Protein AF-G5KDJ2-F1 (afdb_monomer_lite)

Secondary structure (DSSP, 8-state):
-HHHHH-GGGGGSHHHHHHHHHHHHHHHHHHH----TTTHHHHHHHHHHHHHHHHHS---HHHHHHHHHHHHHIIIIIHHHHHHHHHHGGGS-GGGGHHHHHHHHHHHHHHHHHSPS--------HHHHHHHHHHHHHHHHHHHHHHHTT---

InterPro domains:
  IPR004477 ComEC/Rec2-related protein [PF03772] (3-140)

Foldseek 3Di:
DVVCVVPVCLCVDLVSVVVVLLVVLLVVCVVPHPDDPVCVVVLSCLLCVLVVCQSPLFDQPVVVVVVVVVVVCCVPPVVVVVVVCVVCVVPDDCVVCVVVVVVVVVVVVVVVVVRPDTPRPDNDDPVVSVVSSVVSVVVVVVVRVCVVVVVPD

Radius of gyration: 22.08 Å; chains: 1; bounding box: 43×45×65 Å

pLDDT: mean 77.34, std 9.72, range [44.81, 92.31]

Structure (mmCIF, N/CA/C/O backbone):
data_AF-G5KDJ2-F1
#
_entry.id   AF-G5KDJ2-F1
#
loop_
_atom_site.group_PDB
_atom_site.id
_atom_site.type_symbol
_atom_site.label_atom_id
_atom_site.label_alt_id
_atom_site.label_comp_id
_atom_site.label_asym_id
_atom_site.label_entity_id
_atom_site.label_seq_id
_atom_site.pdbx_PDB_ins_code
_atom_site.Cartn_x
_atom_site.Cartn_y
_atom_site.Cartn_z
_atom_site.occupancy
_atom_site.B_iso_or_equiv
_atom_site.auth_seq_id
_atom_site.auth_comp_id
_atom_site.auth_asym_id
_atom_site.auth_atom_id
_atom_site.pdbx_PDB_model_num
ATOM 1 N N . MET A 1 1 ? -5.407 18.978 10.192 1.00 59.25 1 MET A N 1
ATOM 2 C CA . MET A 1 1 ? -6.437 19.498 11.124 1.00 59.25 1 MET A CA 1
ATOM 3 C C . MET A 1 1 ? -6.845 20.930 10.810 1.00 59.25 1 MET A C 1
ATOM 5 O O . MET A 1 1 ? -8.032 21.156 10.654 1.00 59.25 1 MET A O 1
ATOM 9 N N . ILE A 1 2 ? -5.913 21.875 10.636 1.00 62.72 2 ILE A N 1
ATOM 10 C CA . ILE A 1 2 ? -6.242 23.301 10.406 1.00 62.72 2 ILE A CA 1
ATOM 11 C C . ILE A 1 2 ? -7.090 23.519 9.132 1.00 62.72 2 ILE A C 1
ATOM 13 O O . ILE A 1 2 ? -8.059 24.267 9.157 1.00 62.72 2 ILE A O 1
ATOM 17 N N . HIS A 1 3 ? -6.819 22.779 8.050 1.00 62.53 3 HIS A N 1
ATOM 18 C CA . HIS A 1 3 ? -7.573 22.888 6.790 1.00 62.53 3 HIS A CA 1
ATOM 19 C C . HIS A 1 3 ? -9.056 22.463 6.891 1.00 62.53 3 HIS A C 1
ATOM 21 O O . HIS A 1 3 ? -9.890 22.974 6.149 1.00 62.53 3 HIS A O 1
ATOM 27 N N . ALA A 1 4 ? -9.418 21.564 7.821 1.00 59.03 4 ALA A N 1
ATOM 28 C CA . ALA A 1 4 ? -10.818 21.151 8.003 1.00 59.03 4 ALA A CA 1
ATOM 29 C C . ALA A 1 4 ? -11.677 22.233 8.674 1.00 59.03 4 ALA A C 1
ATOM 31 O O . ALA A 1 4 ? -12.874 22.293 8.419 1.00 59.03 4 ALA A O 1
ATOM 32 N N . PHE A 1 5 ? -11.072 23.108 9.483 1.00 62.84 5 PHE A N 1
ATOM 33 C CA . PHE A 1 5 ? -11.774 24.256 10.066 1.00 62.84 5 PHE A CA 1
ATOM 34 C C . PHE A 1 5 ? -12.033 25.368 9.039 1.00 62.84 5 PHE A C 1
ATOM 36 O O . PHE A 1 5 ? -12.947 26.162 9.222 1.00 62.84 5 PHE A O 1
ATOM 43 N N . ILE A 1 6 ? -11.252 25.409 7.952 1.00 70.25 6 ILE A N 1
ATOM 44 C CA . ILE A 1 6 ? -11.340 26.440 6.906 1.00 70.25 6 ILE A CA 1
ATOM 45 C C . ILE A 1 6 ? -12.385 26.060 5.841 1.00 70.25 6 ILE A C 1
ATOM 47 O O . ILE A 1 6 ? -13.077 26.932 5.321 1.00 70.25 6 ILE A O 1
ATOM 51 N N . HIS A 1 7 ? -12.563 24.762 5.560 1.00 67.38 7 HIS A N 1
ATOM 52 C CA . HIS A 1 7 ? -13.619 24.255 4.679 1.00 67.38 7 HIS A CA 1
ATOM 53 C C . HIS A 1 7 ? -14.434 23.135 5.356 1.00 67.38 7 HIS A C 1
ATOM 55 O O . HIS A 1 7 ? -13.957 21.999 5.421 1.00 67.38 7 HIS A O 1
ATOM 61 N N . PRO A 1 8 ? -15.689 23.390 5.786 1.00 60.44 8 PRO A N 1
ATOM 62 C CA . PRO A 1 8 ? -16.497 22.407 6.519 1.00 60.44 8 PRO A CA 1
ATOM 63 C C . PRO A 1 8 ? -16.809 21.148 5.694 1.00 60.44 8 PRO A C 1
ATOM 65 O O . PRO A 1 8 ? -16.894 20.046 6.232 1.00 60.44 8 PRO A O 1
ATOM 68 N N . ASN A 1 9 ? -16.873 21.276 4.366 1.00 66.19 9 ASN A N 1
ATOM 69 C CA . ASN A 1 9 ? -17.125 20.150 3.464 1.00 66.19 9 ASN A CA 1
ATOM 70 C C . ASN A 1 9 ? -15.889 19.268 3.224 1.00 66.19 9 ASN A C 1
ATOM 72 O O . ASN A 1 9 ? -15.990 18.234 2.570 1.00 66.19 9 ASN A O 1
ATOM 76 N N . TYR A 1 10 ? -14.714 19.633 3.745 1.00 61.88 10 TYR A N 1
ATOM 77 C CA . TYR A 1 10 ? -13.492 18.861 3.514 1.00 61.88 10 TYR A CA 1
ATOM 78 C C . TYR A 1 10 ? -13.552 17.474 4.175 1.00 61.88 10 TYR A C 1
ATOM 80 O O . TYR A 1 10 ? -13.031 16.507 3.624 1.00 61.88 10 TYR A O 1
ATOM 88 N N . LEU A 1 11 ? -14.256 17.355 5.307 1.00 62.53 11 LEU A N 1
ATOM 89 C CA . LEU A 1 11 ? -14.562 16.082 5.980 1.00 62.53 11 LEU A CA 1
ATOM 90 C C . LEU A 1 11 ? -15.522 15.189 5.178 1.00 62.53 11 LEU A C 1
ATOM 92 O O . LEU A 1 11 ? -15.520 13.977 5.363 1.00 62.53 11 LEU A O 1
ATOM 96 N N . LEU A 1 12 ? -16.313 15.780 4.279 1.00 66.25 12 LEU A N 1
ATOM 97 C CA . LEU A 1 12 ? -17.213 15.058 3.376 1.00 66.25 12 LEU A CA 1
ATOM 98 C C . LEU A 1 12 ? -16.492 14.574 2.110 1.00 66.25 12 LEU A C 1
ATOM 100 O O . LEU A 1 12 ? -17.027 13.743 1.379 1.00 66.25 12 LEU A O 1
ATOM 104 N N . SER A 1 13 ? -15.277 15.067 1.841 1.00 78.62 13 SER A N 1
ATOM 105 C CA . SER A 1 13 ? -14.444 14.530 0.767 1.00 78.62 13 SER A CA 1
ATOM 106 C C . SER A 1 13 ? -13.854 13.182 1.189 1.00 78.62 13 SER A C 1
ATOM 108 O O . SER A 1 13 ? -13.320 13.044 2.290 1.00 78.62 13 SER A O 1
ATOM 110 N N . ILE A 1 14 ? -13.902 12.192 0.295 1.00 77.06 14 ILE A N 1
ATOM 111 C CA . ILE A 1 14 ? -13.382 10.835 0.542 1.00 77.06 14 ILE A CA 1
ATOM 112 C C . ILE A 1 14 ? -11.909 10.892 0.985 1.00 77.06 14 ILE A C 1
ATOM 114 O O . ILE A 1 14 ? -11.520 10.253 1.960 1.00 77.06 14 ILE A O 1
ATOM 118 N N . GLY A 1 15 ? -11.093 11.724 0.325 1.00 77.50 15 GLY A N 1
ATOM 119 C CA . GLY A 1 15 ? -9.684 11.916 0.681 1.00 77.50 15 GLY A CA 1
ATOM 120 C C . GLY A 1 15 ? -9.476 12.587 2.045 1.00 77.50 15 GLY A C 1
ATOM 121 O O . GLY A 1 15 ? -8.552 12.219 2.772 1.00 77.50 15 GLY A O 1
ATOM 122 N N . GLY A 1 16 ? -10.347 13.528 2.424 1.00 79.56 16 GLY A N 1
ATOM 123 C CA . GLY A 1 16 ? -10.338 14.153 3.744 1.00 79.56 16 GLY A CA 1
ATOM 124 C C . GLY A 1 16 ? -10.677 13.152 4.844 1.00 79.56 16 GLY A C 1
ATOM 125 O O . GLY A 1 16 ? -9.886 12.993 5.772 1.00 79.56 16 GLY A O 1
ATOM 126 N N . LEU A 1 17 ? -11.792 12.428 4.705 1.00 82.81 17 LEU A N 1
ATOM 127 C CA . LEU A 1 17 ? -12.220 11.392 5.649 1.00 82.81 17 LEU A CA 1
ATOM 128 C C . LEU A 1 17 ? -11.114 10.353 5.879 1.00 82.81 17 LEU A C 1
ATOM 130 O O . LEU A 1 17 ? -10.722 10.129 7.022 1.00 82.81 17 LEU A O 1
ATOM 134 N N . LEU A 1 18 ? -10.547 9.791 4.802 1.00 83.56 18 LEU A N 1
ATOM 135 C CA . LEU A 1 18 ? -9.453 8.823 4.905 1.00 83.56 18 LEU A CA 1
ATOM 136 C C . LEU A 1 18 ? -8.233 9.409 5.620 1.00 83.56 18 LEU A C 1
ATOM 138 O O . LEU A 1 18 ? -7.724 8.793 6.550 1.00 83.56 18 LEU A O 1
ATOM 142 N N . SER A 1 19 ? -7.762 10.592 5.218 1.00 84.62 19 SER A N 1
ATOM 143 C CA . SER A 1 19 ? -6.550 11.193 5.797 1.00 84.62 19 SER A CA 1
ATOM 144 C C . SER A 1 19 ? -6.689 11.435 7.303 1.00 84.62 19 SER A C 1
ATOM 146 O O . SER A 1 19 ? -5.753 11.181 8.063 1.00 84.62 19 SER A O 1
ATOM 148 N N . TYR A 1 20 ? -7.865 11.887 7.749 1.00 84.31 20 TYR A N 1
ATOM 149 C CA . TYR A 1 20 ? -8.150 12.087 9.169 1.00 84.31 20 TYR A CA 1
ATOM 150 C C . TYR A 1 20 ? -8.260 10.772 9.930 1.00 84.31 20 TYR A C 1
ATOM 152 O O . TYR A 1 20 ? -7.659 10.650 10.998 1.00 84.31 20 TYR A O 1
ATOM 160 N N . SER A 1 21 ? -8.955 9.779 9.374 1.00 85.62 21 SER A N 1
ATOM 161 C CA . SER A 1 21 ? -8.990 8.441 9.957 1.00 85.62 21 SER A CA 1
ATOM 162 C C . SER A 1 21 ? -7.573 7.876 10.101 1.00 85.62 21 SER A C 1
ATOM 164 O O . SER A 1 21 ? -7.221 7.401 11.178 1.00 85.62 21 SER A O 1
ATOM 166 N N . TYR A 1 22 ? -6.726 7.978 9.068 1.00 86.81 22 TYR A N 1
ATOM 167 C CA . TYR A 1 22 ? -5.336 7.491 9.098 1.00 86.81 22 TYR A CA 1
ATOM 168 C C . TYR A 1 22 ? -4.513 8.173 10.180 1.00 86.81 22 TYR A C 1
ATOM 170 O O . TYR A 1 22 ? -3.866 7.484 10.967 1.00 86.81 22 TYR A O 1
ATOM 178 N N . ALA A 1 23 ? -4.577 9.501 10.268 1.00 87.31 23 ALA A N 1
ATOM 179 C CA . ALA A 1 23 ? -3.894 10.234 11.324 1.00 87.31 23 ALA A CA 1
ATOM 180 C C . ALA A 1 23 ? -4.367 9.790 12.718 1.00 87.31 23 ALA A C 1
ATOM 182 O O . ALA A 1 23 ? -3.537 9.527 13.585 1.00 87.31 23 ALA A O 1
ATOM 183 N N . PHE A 1 24 ? -5.680 9.644 12.916 1.00 86.44 24 PHE A N 1
ATOM 184 C CA . PHE A 1 24 ? -6.256 9.199 14.183 1.00 86.44 24 PHE A CA 1
ATOM 185 C C . PHE A 1 24 ? -5.753 7.808 14.592 1.00 86.44 24 PHE A C 1
ATOM 187 O O . PHE A 1 24 ? -5.245 7.643 15.697 1.00 86.44 24 PHE A O 1
ATOM 194 N N . VAL A 1 25 ? -5.820 6.824 13.692 1.00 87.38 25 VAL A N 1
ATOM 195 C CA . VAL A 1 25 ? -5.388 5.447 13.984 1.00 87.38 25 VAL A CA 1
ATOM 196 C C . VAL A 1 25 ? -3.887 5.368 14.244 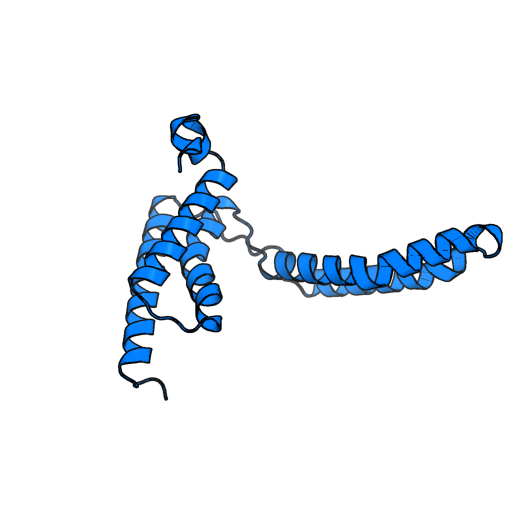1.00 87.38 25 VAL A C 1
ATOM 198 O O . VAL A 1 25 ? -3.468 4.681 15.170 1.00 87.38 25 VAL A O 1
ATOM 201 N N . ILE A 1 26 ? -3.064 6.091 13.480 1.00 87.06 26 ILE A N 1
ATOM 202 C CA . ILE A 1 26 ? -1.611 6.122 13.701 1.00 87.06 26 ILE A CA 1
ATOM 203 C C . ILE A 1 26 ? -1.278 6.714 15.076 1.00 87.06 26 ILE A C 1
ATOM 205 O O . ILE A 1 26 ? -0.422 6.174 15.779 1.00 87.06 26 ILE A O 1
ATOM 209 N N . ILE A 1 27 ? -1.939 7.811 15.465 1.00 87.94 27 ILE A N 1
ATOM 210 C CA . ILE A 1 27 ? -1.740 8.445 16.775 1.00 87.94 27 ILE A CA 1
ATOM 211 C C . ILE A 1 27 ? -2.176 7.495 17.891 1.00 87.94 27 ILE A C 1
ATOM 213 O O . ILE A 1 27 ? -1.394 7.254 18.807 1.00 87.94 27 ILE A O 1
ATOM 217 N N . TYR A 1 28 ? -3.373 6.913 17.780 1.00 85.56 28 TYR A N 1
ATOM 218 C CA . TYR A 1 28 ? -3.910 5.974 18.762 1.00 85.56 28 TYR A CA 1
ATOM 219 C C . TYR A 1 28 ? -2.980 4.768 18.962 1.00 85.56 28 TYR A C 1
ATOM 221 O O . TYR A 1 28 ? -2.595 4.463 20.089 1.00 85.56 28 TYR A O 1
ATOM 229 N N . LEU A 1 29 ? -2.524 4.145 17.868 1.00 85.81 29 LEU A N 1
ATOM 230 C CA . LEU A 1 29 ? -1.595 3.016 17.927 1.00 85.81 29 LEU A CA 1
ATOM 231 C C . LEU A 1 29 ? -0.249 3.392 18.547 1.00 85.81 29 LEU A C 1
ATOM 233 O O . LEU A 1 29 ? 0.270 2.625 19.346 1.00 85.81 29 LEU A O 1
ATOM 237 N N . ASN A 1 30 ? 0.324 4.548 18.200 1.00 83.75 30 ASN A N 1
ATOM 238 C CA . ASN A 1 30 ? 1.615 4.970 18.751 1.00 83.75 30 ASN A CA 1
ATOM 239 C C . ASN A 1 30 ? 1.541 5.364 20.233 1.00 83.75 30 ASN A C 1
ATOM 241 O O . ASN A 1 30 ? 2.555 5.267 20.918 1.00 83.75 30 ASN A O 1
ATOM 245 N N . GLN A 1 31 ? 0.388 5.839 20.711 1.00 84.06 31 GLN A N 1
ATOM 246 C CA . GLN A 1 31 ? 0.202 6.224 22.112 1.00 84.06 31 GLN A CA 1
ATOM 247 C C . GLN A 1 31 ? -0.110 5.028 23.013 1.00 84.06 31 GLN A C 1
ATOM 249 O O . GLN A 1 31 ? 0.421 4.959 24.117 1.00 84.06 31 GLN A O 1
ATOM 254 N N . HIS A 1 32 ? -0.942 4.091 22.550 1.00 78.88 32 HIS A N 1
ATOM 255 C CA . HIS A 1 32 ? -1.397 2.967 23.370 1.00 78.88 32 HIS A CA 1
ATOM 256 C C . HIS A 1 32 ? -0.548 1.700 23.220 1.00 78.88 32 HIS A C 1
ATOM 258 O O . HIS A 1 32 ? -0.491 0.905 24.154 1.00 78.88 32 HIS A O 1
ATOM 264 N N . PHE A 1 33 ? 0.146 1.506 22.091 1.00 78.19 33 PHE A N 1
ATOM 265 C CA . PHE A 1 33 ? 0.862 0.259 21.818 1.00 78.19 33 PHE A CA 1
ATOM 266 C C . PHE A 1 33 ? 2.291 0.478 21.301 1.00 78.19 33 PHE A C 1
ATOM 268 O O . PHE A 1 33 ? 2.539 1.115 20.277 1.00 78.19 33 PHE A O 1
ATOM 275 N N . SER A 1 34 ? 3.266 -0.170 21.941 1.00 77.19 34 SER A N 1
ATOM 276 C CA . SER A 1 34 ? 4.662 -0.226 21.485 1.00 77.19 34 SER A CA 1
ATOM 277 C C . SER A 1 34 ? 4.881 -1.334 20.440 1.00 77.19 34 SER A C 1
ATOM 279 O O . SER A 1 34 ? 5.754 -2.192 20.561 1.00 77.19 34 SER A O 1
ATOM 281 N N . LEU A 1 35 ? 4.078 -1.323 19.370 1.00 75.81 35 LEU A N 1
ATOM 282 C CA . LEU A 1 35 ? 4.192 -2.285 18.270 1.00 75.81 35 LEU A CA 1
ATOM 283 C C . LEU A 1 35 ? 5.557 -2.187 17.569 1.00 75.81 35 LEU A C 1
ATOM 285 O O . LEU A 1 35 ? 6.041 -1.091 17.260 1.00 75.81 35 LEU A O 1
ATOM 289 N N . LYS A 1 36 ? 6.144 -3.342 17.221 1.00 78.94 36 LYS A N 1
ATOM 290 C CA . LYS A 1 36 ? 7.340 -3.399 16.364 1.00 78.94 36 LYS A CA 1
ATOM 291 C C . LYS A 1 36 ? 7.052 -2.717 15.021 1.00 78.94 36 LYS A C 1
ATOM 293 O O . LYS A 1 36 ? 5.953 -2.834 14.484 1.00 78.94 36 LYS A O 1
ATOM 298 N N . SER A 1 37 ? 8.058 -2.047 14.452 1.00 79.00 37 SER A N 1
ATOM 299 C CA . SER A 1 37 ? 7.916 -1.226 13.233 1.00 79.00 37 SER A CA 1
ATOM 300 C C . SER A 1 37 ? 7.248 -1.966 12.061 1.00 79.00 37 SER A C 1
ATOM 302 O O . SER A 1 37 ? 6.418 -1.400 11.356 1.00 79.00 37 SER A O 1
ATOM 304 N N . TRP A 1 38 ? 7.528 -3.263 11.910 1.00 76.44 38 TRP A N 1
ATOM 305 C CA . TRP A 1 38 ? 6.966 -4.109 10.855 1.00 76.44 38 TRP A CA 1
ATOM 306 C C . TRP A 1 38 ? 5.508 -4.542 11.093 1.00 76.44 38 TRP A C 1
ATOM 308 O O . TRP A 1 38 ? 4.812 -4.851 10.132 1.00 76.44 38 TRP A O 1
ATOM 318 N N . LEU A 1 39 ? 5.011 -4.514 12.336 1.00 78.69 39 LEU A N 1
ATOM 319 C CA . LEU A 1 39 ? 3.621 -4.860 12.678 1.00 78.69 39 LEU A CA 1
ATOM 320 C C . LEU A 1 39 ? 2.660 -3.671 12.543 1.00 78.69 39 LEU A C 1
ATOM 322 O O . LEU A 1 39 ? 1.477 -3.861 12.265 1.00 78.69 39 LEU A O 1
ATOM 326 N N . LYS A 1 40 ? 3.160 -2.438 12.687 1.00 80.69 40 LYS A N 1
ATOM 327 C CA . LYS A 1 40 ? 2.363 -1.207 12.559 1.00 80.69 40 LYS A CA 1
ATOM 328 C C . LYS A 1 40 ? 1.561 -1.105 11.251 1.00 80.69 40 LYS A C 1
ATOM 330 O O . LYS A 1 40 ? 0.360 -0.860 11.338 1.00 80.69 40 LYS A O 1
ATOM 335 N N . PRO A 1 41 ? 2.139 -1.303 10.050 1.00 79.06 41 PRO A N 1
ATOM 336 C CA . PRO A 1 41 ? 1.369 -1.197 8.807 1.00 79.06 41 PRO A CA 1
ATOM 337 C C . PRO A 1 41 ? 0.266 -2.258 8.700 1.00 79.06 41 PRO A C 1
ATOM 339 O O . PRO A 1 41 ? -0.786 -1.995 8.118 1.00 79.06 41 PRO A O 1
ATOM 342 N N . ILE A 1 42 ? 0.474 -3.431 9.300 1.00 80.38 42 ILE A N 1
ATOM 343 C CA . ILE A 1 42 ? -0.496 -4.530 9.312 1.00 80.38 42 ILE A CA 1
ATOM 344 C C . ILE A 1 42 ? -1.665 -4.175 10.242 1.00 80.38 42 ILE A C 1
ATOM 346 O O . ILE A 1 42 ? -2.819 -4.263 9.830 1.00 80.38 42 ILE A O 1
ATOM 350 N N . ALA A 1 43 ? -1.366 -3.672 11.444 1.00 84.38 43 ALA A N 1
ATOM 351 C CA . ALA A 1 43 ? -2.352 -3.169 12.403 1.00 84.38 43 ALA A CA 1
ATOM 352 C C . ALA A 1 43 ? -3.219 -2.042 11.814 1.00 84.38 43 ALA A C 1
ATOM 354 O O . ALA A 1 43 ? -4.447 -2.095 11.873 1.00 84.38 43 ALA A O 1
ATOM 355 N N . ILE A 1 44 ? -2.582 -1.050 11.183 1.00 85.62 44 ILE A N 1
ATOM 356 C CA . ILE A 1 44 ? -3.274 0.070 10.530 1.00 85.62 44 ILE A CA 1
ATOM 357 C C . ILE A 1 44 ? -4.181 -0.442 9.406 1.00 85.62 44 ILE A C 1
ATOM 359 O O . ILE A 1 44 ? -5.324 -0.003 9.296 1.00 85.62 44 ILE A O 1
ATOM 363 N N . SER A 1 45 ? -3.698 -1.383 8.588 1.00 82.19 45 SER A N 1
ATOM 364 C CA . SER A 1 45 ? -4.485 -1.962 7.493 1.00 82.19 45 SER A CA 1
ATOM 365 C C . SER A 1 45 ? -5.723 -2.700 8.006 1.00 82.19 45 SER A C 1
ATOM 367 O O . SER A 1 45 ? -6.780 -2.597 7.392 1.00 82.19 45 SER A O 1
ATOM 369 N N . PHE A 1 46 ? -5.618 -3.387 9.148 1.00 83.19 46 PHE A N 1
ATOM 370 C CA . PHE A 1 46 ? -6.732 -4.115 9.757 1.00 83.19 46 PHE A CA 1
ATOM 371 C C . PHE A 1 46 ? -7.821 -3.172 10.288 1.00 83.19 46 PHE A C 1
ATOM 373 O O . PHE A 1 46 ? -8.999 -3.367 9.997 1.00 83.19 46 PHE A O 1
ATOM 380 N N . ILE A 1 47 ? -7.424 -2.108 10.996 1.00 85.88 47 ILE A N 1
ATOM 381 C CA . ILE A 1 47 ? -8.351 -1.104 11.547 1.00 85.88 47 ILE A CA 1
ATOM 382 C C . ILE A 1 47 ? -9.010 -0.280 10.435 1.00 85.88 47 ILE A C 1
ATOM 384 O O . ILE A 1 47 ? -10.170 0.112 10.544 1.00 85.88 47 ILE A O 1
ATOM 388 N N . MET A 1 48 ? -8.281 -0.018 9.347 1.00 85.19 48 MET A N 1
ATOM 389 C CA . MET A 1 48 ? -8.796 0.766 8.224 1.00 85.19 48 MET A CA 1
ATOM 390 C C . MET A 1 48 ? -9.648 -0.016 7.245 1.00 85.19 48 MET A C 1
ATOM 392 O O . MET A 1 48 ? -10.415 0.597 6.501 1.00 85.19 48 MET A O 1
ATOM 396 N N . LEU A 1 49 ? -9.552 -1.344 7.240 1.00 81.31 49 LEU A N 1
ATOM 397 C CA . LEU A 1 49 ? -10.276 -2.200 6.308 1.00 81.31 49 LEU A CA 1
ATOM 398 C C . LEU A 1 49 ? -11.792 -1.893 6.234 1.00 81.31 49 LEU A C 1
ATOM 400 O O . LEU A 1 49 ? -12.313 -1.784 5.121 1.00 81.31 49 LEU A O 1
ATOM 404 N N . PRO A 1 50 ? -12.524 -1.666 7.344 1.00 80.44 50 PRO A N 1
ATOM 405 C CA . PRO A 1 50 ? -13.953 -1.347 7.290 1.00 80.44 50 PRO A CA 1
ATOM 406 C C . PRO A 1 50 ? -14.240 0.029 6.670 1.00 80.44 50 PRO A C 1
ATOM 408 O O . PRO A 1 50 ? -15.163 0.185 5.874 1.00 80.44 50 PRO A O 1
ATOM 411 N N . ILE A 1 51 ? -13.424 1.036 6.995 1.00 82.94 51 ILE A N 1
ATOM 412 C CA . ILE A 1 51 ? -13.563 2.399 6.457 1.00 82.94 51 ILE A CA 1
ATOM 413 C C . ILE A 1 51 ? -13.296 2.388 4.953 1.00 82.94 51 ILE A C 1
ATOM 415 O O . ILE A 1 51 ? -14.060 2.939 4.162 1.00 82.94 51 ILE A O 1
ATOM 419 N N . LEU A 1 52 ? -12.235 1.698 4.552 1.00 79.06 52 LEU A N 1
ATOM 420 C CA . LEU A 1 52 ? -11.824 1.545 3.166 1.00 79.06 52 LEU A CA 1
ATOM 421 C C . LEU A 1 52 ? -12.874 0.804 2.325 1.00 79.06 52 LEU A C 1
ATOM 423 O O . LEU A 1 52 ? -13.192 1.228 1.213 1.00 79.06 52 LEU A O 1
ATOM 427 N N . THR A 1 53 ? -13.470 -0.259 2.864 1.00 75.69 53 THR A N 1
ATOM 428 C CA . THR A 1 53 ? -14.535 -1.013 2.179 1.00 75.69 53 THR A CA 1
ATOM 429 C C . THR A 1 53 ? -15.832 -0.212 2.052 1.00 75.69 53 THR A C 1
ATOM 431 O O . THR A 1 53 ? -16.447 -0.228 0.986 1.00 75.69 53 THR A O 1
ATOM 434 N N . SER A 1 54 ? -16.209 0.563 3.074 1.00 77.00 54 SER A N 1
ATOM 435 C CA . SER A 1 54 ? -17.372 1.462 3.037 1.00 77.00 54 SER A CA 1
ATOM 436 C C . SER A 1 54 ? -17.244 2.558 1.970 1.00 77.00 54 SER A C 1
ATOM 438 O O . SER A 1 54 ? -18.197 2.831 1.237 1.00 77.00 54 SER A O 1
ATOM 440 N N . GLN A 1 55 ? -16.052 3.149 1.832 1.00 76.12 55 GLN A N 1
ATOM 441 C CA . GLN A 1 55 ? -15.819 4.248 0.891 1.00 76.12 55 GLN A CA 1
ATOM 442 C C . GLN A 1 55 ? -15.664 3.779 -0.559 1.00 76.12 55 GLN A C 1
ATOM 444 O O . GLN A 1 55 ? -16.206 4.411 -1.466 1.00 76.12 55 GLN A O 1
ATOM 449 N N . PHE A 1 56 ? -14.960 2.669 -0.796 1.00 71.12 56 PHE A N 1
ATOM 450 C CA . PHE A 1 56 ? -14.604 2.265 -2.158 1.00 71.12 56 PHE A CA 1
ATOM 451 C C . PHE A 1 56 ? -15.479 1.155 -2.737 1.00 71.12 56 PHE A C 1
ATOM 453 O O . PHE A 1 56 ? -15.503 1.009 -3.955 1.00 71.12 56 PHE A O 1
ATOM 460 N N . SER A 1 57 ? -16.237 0.388 -1.937 1.00 62.62 57 SER A N 1
ATOM 461 C CA . SER A 1 57 ? -17.100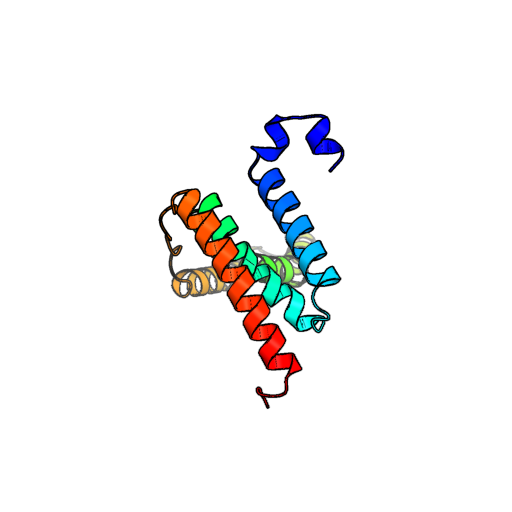 -0.744 -2.370 1.00 62.62 57 SER A CA 1
ATOM 462 C C . SER A 1 57 ? -16.433 -1.848 -3.214 1.00 62.62 57 SER A C 1
ATOM 464 O O . SER A 1 57 ? -17.050 -2.861 -3.531 1.00 62.62 57 SER A O 1
ATOM 466 N N . GLN A 1 58 ? -15.170 -1.653 -3.578 1.00 62.09 58 GLN A N 1
ATOM 467 C CA . GLN A 1 58 ? -14.320 -2.491 -4.400 1.00 62.09 58 GLN A CA 1
ATOM 468 C C . GLN A 1 58 ? -12.920 -2.339 -3.818 1.00 62.09 58 GLN A C 1
ATOM 470 O O . GLN A 1 58 ? -12.206 -1.382 -4.113 1.00 62.09 58 GLN A O 1
ATOM 475 N N . PHE A 1 59 ? -12.546 -3.242 -2.916 1.00 63.47 59 PHE A N 1
ATOM 476 C CA . PHE A 1 59 ? -11.232 -3.188 -2.289 1.00 63.47 59 PHE A CA 1
ATOM 477 C C . PHE A 1 59 ? -10.313 -4.222 -2.941 1.00 63.47 59 PHE A C 1
ATOM 479 O O . PHE A 1 59 ? -10.317 -5.393 -2.576 1.00 63.47 59 PHE A O 1
ATOM 486 N N . GLN A 1 60 ? -9.534 -3.801 -3.941 1.00 66.81 60 GLN A N 1
ATOM 487 C CA . GLN A 1 60 ? -8.474 -4.620 -4.540 1.00 66.81 60 GLN A CA 1
ATOM 488 C C . GLN A 1 60 ? -7.107 -4.182 -4.003 1.00 66.81 60 GLN A C 1
ATOM 490 O O . GLN A 1 60 ? -6.337 -3.507 -4.685 1.00 66.81 60 GLN A O 1
ATOM 495 N N . LEU A 1 61 ? -6.792 -4.593 -2.769 1.00 67.81 61 LEU A N 1
ATOM 496 C CA . LEU A 1 61 ? -5.466 -4.403 -2.152 1.00 67.81 61 LEU A CA 1
ATOM 497 C C . LEU A 1 61 ? -4.337 -4.875 -3.077 1.00 67.81 61 LEU A C 1
ATOM 499 O O . LEU A 1 61 ? -3.341 -4.179 -3.264 1.00 67.81 61 LEU A O 1
ATOM 503 N N . PHE A 1 62 ? -4.524 -6.042 -3.693 1.00 71.00 62 PHE A N 1
ATOM 504 C CA . PHE A 1 62 ? -3.548 -6.619 -4.606 1.00 71.00 62 PHE A CA 1
ATOM 505 C C . PHE A 1 62 ? -3.356 -5.782 -5.875 1.00 71.00 62 PHE A C 1
ATOM 507 O O . PHE A 1 62 ? -2.225 -5.660 -6.329 1.00 71.00 62 PHE A O 1
ATOM 514 N N . SER A 1 63 ? -4.403 -5.140 -6.408 1.00 76.25 63 SER A N 1
ATOM 515 C CA . SER A 1 63 ? -4.269 -4.253 -7.573 1.00 76.25 63 SER A CA 1
ATOM 516 C C . SER A 1 63 ? -3.491 -2.985 -7.239 1.00 76.25 63 SER A C 1
ATOM 518 O O . SER A 1 63 ? -2.691 -2.538 -8.055 1.00 76.25 63 SER A O 1
ATOM 520 N N . VAL A 1 64 ? -3.661 -2.424 -6.037 1.00 77.62 64 VAL A N 1
ATOM 521 C CA . VAL A 1 64 ? -2.869 -1.267 -5.580 1.00 77.62 64 VAL A CA 1
ATOM 522 C C . VAL A 1 64 ? -1.396 -1.650 -5.427 1.00 77.62 64 VAL A C 1
ATOM 524 O O . VAL A 1 64 ? -0.521 -0.946 -5.928 1.00 77.62 64 VAL A O 1
ATOM 527 N N . LEU A 1 65 ? -1.116 -2.792 -4.792 1.00 79.44 65 LEU A N 1
ATOM 528 C CA . LEU A 1 65 ? 0.249 -3.283 -4.592 1.00 79.44 65 LEU A CA 1
ATOM 529 C C . LEU A 1 65 ? 0.921 -3.646 -5.921 1.00 79.44 65 LEU A C 1
ATOM 531 O O . LEU A 1 65 ? 2.078 -3.293 -6.147 1.00 79.44 65 LEU A O 1
ATOM 535 N N . LEU A 1 66 ? 0.181 -4.279 -6.830 1.00 78.81 66 LEU A N 1
ATOM 536 C CA . LEU A 1 66 ? 0.665 -4.587 -8.167 1.00 78.81 66 LEU A CA 1
ATOM 537 C C . LEU A 1 66 ? 0.914 -3.322 -8.982 1.00 78.81 66 LEU A C 1
ATOM 539 O O . LEU A 1 66 ? 1.946 -3.230 -9.629 1.00 78.81 66 LEU A O 1
ATOM 543 N N . THR A 1 67 ? 0.014 -2.338 -8.939 1.00 83.00 67 THR A N 1
ATOM 544 C CA . THR A 1 67 ? 0.207 -1.060 -9.641 1.00 83.00 67 THR A CA 1
ATOM 545 C C . THR A 1 67 ? 1.445 -0.341 -9.111 1.00 83.00 67 THR A C 1
ATOM 547 O O . THR A 1 67 ? 2.212 0.208 -9.896 1.00 83.00 67 THR A O 1
ATOM 550 N N . ALA A 1 68 ? 1.698 -0.389 -7.800 1.00 84.69 68 ALA A N 1
ATOM 551 C CA . ALA A 1 68 ? 2.915 0.157 -7.207 1.00 84.69 68 ALA A CA 1
ATOM 552 C C . ALA A 1 68 ? 4.178 -0.588 -7.681 1.00 84.69 68 ALA A C 1
ATOM 554 O O . ALA A 1 68 ? 5.139 0.047 -8.113 1.00 84.69 68 ALA A O 1
ATOM 555 N N . LEU A 1 69 ? 4.163 -1.925 -7.664 1.00 86.31 69 LEU A N 1
ATOM 556 C CA . LEU A 1 69 ? 5.281 -2.757 -8.118 1.00 86.31 69 LEU A CA 1
ATOM 557 C C . LEU A 1 69 ? 5.545 -2.581 -9.619 1.00 86.31 69 LEU A C 1
ATOM 559 O O . LEU A 1 69 ? 6.688 -2.412 -10.035 1.00 86.31 69 LEU A O 1
ATOM 563 N N . LEU A 1 70 ? 4.490 -2.561 -10.430 1.00 84.56 70 LEU A N 1
ATOM 564 C CA . LEU A 1 70 ? 4.560 -2.334 -11.867 1.00 84.56 70 LEU A CA 1
ATOM 565 C C . LEU A 1 70 ? 5.045 -0.922 -12.187 1.00 84.56 70 LEU A C 1
ATOM 567 O O . LEU A 1 70 ? 5.855 -0.762 -13.090 1.00 84.56 70 LEU A O 1
ATOM 571 N N . SER A 1 71 ? 4.591 0.093 -11.450 1.00 90.62 71 SER A N 1
ATOM 572 C CA . SER A 1 71 ? 5.069 1.472 -11.598 1.00 90.62 71 SER A CA 1
ATOM 573 C C . SER A 1 71 ? 6.564 1.569 -11.297 1.00 90.62 71 SER A C 1
ATOM 575 O O . SER A 1 71 ? 7.304 2.192 -12.057 1.00 90.62 71 SER A O 1
ATOM 577 N N . TYR A 1 72 ? 7.040 0.877 -10.258 1.00 88.25 72 TYR A N 1
ATOM 578 C CA . TYR A 1 72 ? 8.469 0.778 -9.964 1.00 88.25 72 TYR A CA 1
ATOM 579 C C . TYR A 1 72 ? 9.243 0.092 -11.100 1.00 88.25 72 TYR A C 1
ATOM 581 O O . TYR A 1 72 ? 10.241 0.620 -11.589 1.00 88.25 72 TYR A O 1
ATOM 589 N N . LEU A 1 73 ? 8.745 -1.048 -11.586 1.00 86.75 73 LEU A N 1
ATOM 590 C CA . LEU A 1 73 ? 9.335 -1.786 -12.706 1.00 86.75 73 LEU A CA 1
ATOM 591 C C . LEU A 1 73 ? 9.367 -0.922 -13.979 1.00 86.75 73 LEU A C 1
ATOM 593 O O . LEU A 1 73 ? 10.369 -0.884 -14.695 1.00 86.75 73 LEU A O 1
ATOM 597 N N . PHE A 1 74 ? 8.298 -0.160 -14.218 1.00 87.19 74 PHE A N 1
ATOM 598 C CA . PHE A 1 74 ? 8.189 0.773 -15.329 1.00 87.19 74 PHE A CA 1
ATOM 599 C C . PHE A 1 74 ? 9.236 1.877 -15.248 1.00 87.19 74 PHE A C 1
ATOM 601 O O . PHE A 1 74 ? 9.936 2.124 -16.224 1.00 87.19 74 PHE A O 1
ATOM 608 N N . GLN A 1 75 ? 9.396 2.493 -14.081 1.00 92.31 75 GLN A N 1
ATOM 609 C CA . GLN A 1 75 ? 10.356 3.573 -13.878 1.00 92.31 75 GLN A CA 1
ATOM 610 C C . GLN A 1 75 ? 11.810 3.092 -13.974 1.00 92.31 75 GLN A C 1
ATOM 612 O O . GLN A 1 75 ? 12.630 3.769 -14.589 1.00 92.31 75 GLN A O 1
ATOM 617 N N . CYS A 1 76 ? 12.139 1.927 -13.408 1.00 90.00 76 CYS A N 1
ATOM 618 C CA . CYS A 1 76 ? 13.517 1.436 -13.359 1.00 90.00 76 CYS A CA 1
ATOM 619 C C . CYS A 1 76 ? 13.984 0.732 -14.638 1.00 90.00 76 CYS A C 1
ATOM 621 O O . CYS A 1 76 ? 15.177 0.750 -14.924 1.00 90.00 76 CYS A O 1
ATOM 623 N N . ILE A 1 77 ? 13.085 0.080 -15.383 1.00 86.50 77 ILE A N 1
ATOM 624 C CA . ILE A 1 77 ? 13.459 -0.797 -16.506 1.00 86.50 77 ILE A CA 1
ATOM 625 C C . ILE A 1 77 ? 12.844 -0.303 -17.812 1.00 86.50 77 ILE A C 1
ATOM 627 O O . ILE A 1 77 ? 13.565 -0.017 -18.766 1.00 86.50 77 ILE A O 1
ATOM 631 N N . ILE A 1 78 ? 11.515 -0.183 -17.874 1.00 85.88 78 ILE A N 1
ATOM 632 C CA . ILE A 1 78 ? 10.832 0.093 -19.146 1.00 85.88 78 ILE A CA 1
ATOM 633 C C . ILE A 1 78 ? 11.135 1.503 -19.648 1.00 85.88 78 ILE A C 1
ATOM 635 O O . ILE A 1 78 ? 11.468 1.666 -20.817 1.00 85.88 78 ILE A O 1
ATOM 639 N N . LEU A 1 79 ? 11.072 2.508 -18.777 1.00 89.00 79 LEU A N 1
ATOM 640 C CA . LEU A 1 79 ? 11.314 3.902 -19.130 1.00 89.00 79 LEU A CA 1
ATOM 641 C C . LEU A 1 79 ? 12.744 4.157 -19.653 1.00 89.00 79 LEU A C 1
ATOM 643 O O . LEU A 1 79 ? 12.864 4.762 -20.720 1.00 89.00 79 LEU A O 1
ATOM 647 N N . PRO A 1 80 ? 13.831 3.688 -19.002 1.00 88.00 80 PRO A N 1
ATOM 648 C CA . PRO A 1 80 ? 15.178 3.862 -19.544 1.00 88.00 80 PRO A CA 1
ATOM 649 C C . PRO A 1 80 ? 15.397 3.092 -20.850 1.00 88.00 80 PRO A C 1
ATOM 651 O O . PRO A 1 80 ? 16.031 3.626 -21.759 1.00 88.00 80 PRO A O 1
ATOM 654 N N . ILE A 1 81 ? 14.837 1.884 -20.989 1.00 86.62 81 ILE A N 1
ATOM 655 C CA . ILE A 1 81 ? 14.918 1.115 -22.240 1.00 86.62 81 ILE A CA 1
ATOM 656 C C . ILE A 1 81 ? 14.199 1.850 -23.373 1.00 86.62 81 ILE A C 1
ATOM 658 O O . ILE A 1 81 ? 14.764 1.988 -24.457 1.00 86.62 81 ILE A O 1
ATOM 662 N N . LEU A 1 82 ? 12.988 2.362 -23.128 1.00 85.75 82 LEU A N 1
ATOM 663 C CA . LEU A 1 82 ? 12.246 3.150 -24.111 1.00 85.75 82 LEU A CA 1
ATOM 664 C C . LEU A 1 82 ? 13.002 4.418 -24.493 1.00 85.75 82 LEU A C 1
ATOM 666 O O . LEU A 1 82 ? 13.126 4.693 -25.679 1.00 85.75 82 LEU A O 1
ATOM 670 N N . SER A 1 83 ? 13.534 5.163 -23.522 1.00 89.69 83 SER A N 1
ATOM 671 C CA . SER A 1 83 ? 14.317 6.375 -23.791 1.00 89.69 83 SER A CA 1
ATOM 672 C C . SER A 1 83 ? 15.559 6.083 -24.631 1.00 89.69 83 SER A C 1
ATOM 674 O O . SER A 1 83 ? 15.842 6.810 -25.582 1.00 89.69 83 SER A O 1
ATOM 676 N N . PHE A 1 84 ? 16.281 4.999 -24.335 1.00 87.06 84 PHE A N 1
ATOM 677 C CA . PHE A 1 84 ? 17.450 4.593 -25.113 1.00 87.06 84 PHE A CA 1
ATOM 678 C C . PHE A 1 84 ? 17.067 4.194 -26.543 1.00 87.06 84 PHE A C 1
ATOM 680 O O . PHE A 1 84 ? 17.648 4.673 -27.513 1.00 87.06 84 PHE A O 1
ATOM 687 N N . VAL A 1 85 ? 16.028 3.372 -26.685 1.00 84.81 85 VAL A N 1
ATOM 688 C CA . VAL A 1 85 ? 15.461 2.977 -27.979 1.00 84.81 85 VAL A CA 1
ATOM 689 C C . VAL A 1 85 ? 15.000 4.189 -28.78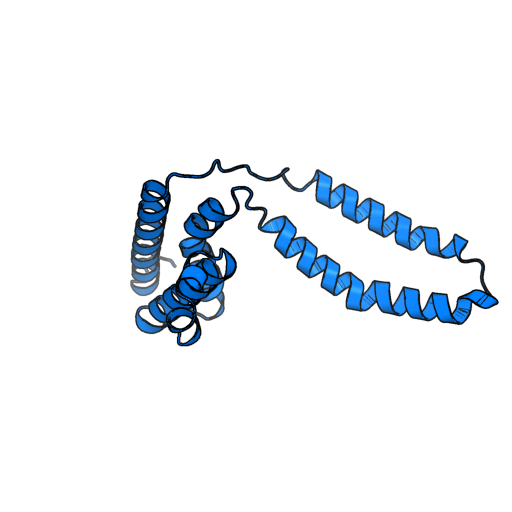2 1.00 84.81 85 VAL A C 1
ATOM 691 O O . VAL A 1 85 ? 15.223 4.243 -29.988 1.00 84.81 85 VAL A O 1
ATOM 694 N N . PHE A 1 86 ? 14.380 5.168 -28.128 1.00 83.31 86 PHE A N 1
ATOM 695 C CA . PHE A 1 86 ? 13.906 6.387 -28.767 1.00 83.31 86 PHE A CA 1
ATOM 696 C C . PHE A 1 86 ? 15.070 7.228 -29.302 1.00 83.31 86 PHE A C 1
ATOM 698 O O . PHE A 1 86 ? 14.975 7.776 -30.396 1.00 83.31 86 PHE A O 1
ATOM 705 N N . LEU A 1 87 ? 16.201 7.260 -28.590 1.00 87.00 87 LEU A N 1
ATOM 706 C CA . LEU A 1 87 ? 17.436 7.887 -29.067 1.00 87.00 87 LEU A CA 1
ATOM 707 C C . LEU A 1 87 ? 18.029 7.175 -30.293 1.00 87.00 87 LEU A C 1
ATOM 709 O O . LEU A 1 87 ? 18.547 7.831 -31.192 1.00 87.00 87 LEU A O 1
ATOM 713 N N . LEU A 1 88 ? 17.945 5.842 -30.344 1.00 82.38 88 LEU A N 1
ATOM 714 C CA . LEU A 1 88 ? 18.447 5.036 -31.464 1.00 82.38 88 LEU A CA 1
ATOM 715 C C . LEU A 1 88 ? 17.415 4.858 -32.599 1.00 82.38 88 LEU A C 1
ATOM 717 O O . LEU A 1 88 ? 17.746 4.297 -33.644 1.00 82.38 88 LEU A O 1
ATOM 721 N N . SER A 1 89 ? 16.196 5.378 -32.426 1.00 81.25 89 SER A N 1
ATOM 722 C CA . SER A 1 89 ? 15.081 5.355 -33.385 1.00 81.25 89 SER A CA 1
ATOM 723 C C . SER A 1 89 ? 15.461 5.685 -34.839 1.00 81.25 89 SER A C 1
ATOM 725 O O . SER A 1 89 ? 15.067 4.922 -35.722 1.00 81.25 89 SER A O 1
ATOM 727 N N . PRO A 1 90 ? 16.265 6.729 -35.150 1.00 80.00 90 PRO A N 1
ATOM 728 C CA . PRO A 1 90 ? 16.608 7.029 -36.544 1.00 80.00 90 PRO A CA 1
ATOM 729 C C . PRO A 1 90 ? 17.468 5.950 -37.227 1.00 80.00 90 PRO A C 1
ATOM 731 O O . PRO A 1 90 ? 17.584 5.956 -38.449 1.00 80.00 90 PRO A O 1
ATOM 734 N N . PHE A 1 91 ? 18.053 5.017 -36.469 1.00 79.06 91 PHE A N 1
ATOM 735 C CA . PHE A 1 91 ? 18.936 3.968 -36.985 1.00 79.06 91 PHE A CA 1
ATOM 736 C C . PHE A 1 91 ? 18.311 2.563 -36.952 1.00 79.06 91 PHE A C 1
ATOM 738 O O . PHE A 1 91 ? 18.877 1.634 -37.530 1.00 79.06 91 PHE A O 1
ATOM 745 N N . ILE A 1 92 ? 17.172 2.366 -36.272 1.00 71.25 92 ILE A N 1
ATOM 746 C CA . ILE A 1 92 ? 16.611 1.033 -36.006 1.00 71.25 92 ILE A CA 1
ATOM 747 C C . ILE A 1 92 ? 15.090 1.038 -36.168 1.00 71.25 92 ILE A C 1
ATOM 749 O O . ILE A 1 92 ? 14.388 1.822 -35.537 1.00 71.25 92 ILE A O 1
ATOM 753 N N . ASN A 1 93 ? 14.552 0.076 -36.925 1.00 73.94 93 ASN A N 1
ATOM 754 C CA . ASN A 1 93 ? 13.105 -0.135 -36.981 1.00 73.94 93 ASN A CA 1
ATOM 755 C C . ASN A 1 93 ? 12.550 -0.517 -35.598 1.00 73.94 93 ASN A C 1
ATOM 757 O O . ASN A 1 93 ? 12.830 -1.600 -35.072 1.00 73.94 93 ASN A O 1
ATOM 761 N N . LEU A 1 94 ? 11.673 0.342 -35.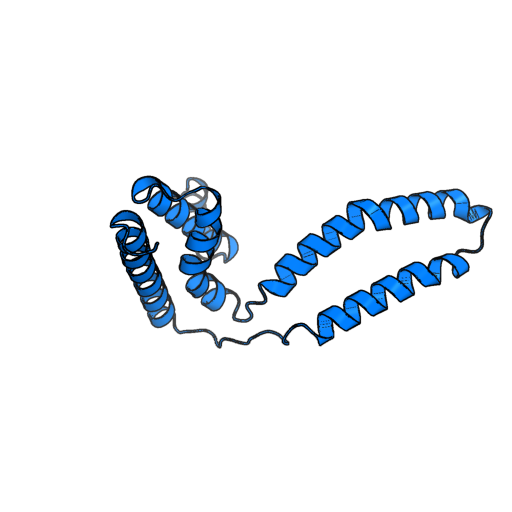072 1.00 68.88 94 LEU A N 1
ATOM 762 C CA . LEU A 1 94 ? 10.984 0.204 -33.780 1.00 68.88 94 LEU A CA 1
ATOM 763 C C . LEU A 1 94 ? 10.171 -1.102 -33.641 1.00 68.88 94 LEU A C 1
ATOM 765 O O . LEU A 1 94 ? 9.866 -1.529 -32.531 1.00 68.88 94 LEU A O 1
ATOM 769 N N . SER A 1 95 ? 9.883 -1.790 -34.752 1.00 72.56 95 SER A N 1
ATOM 770 C CA . SER A 1 95 ? 9.202 -3.094 -34.781 1.00 72.56 95 SER A CA 1
ATOM 771 C C . SER A 1 95 ? 9.902 -4.175 -33.938 1.00 72.56 95 SER A C 1
ATOM 773 O O . SER A 1 95 ? 9.225 -5.026 -33.366 1.00 72.56 95 SER A O 1
ATOM 775 N N . LYS A 1 96 ? 11.233 -4.117 -33.766 1.00 69.38 96 LYS A N 1
ATOM 776 C CA . LYS A 1 96 ? 11.973 -5.080 -32.925 1.00 69.38 96 LYS A CA 1
ATOM 777 C C . LYS A 1 96 ? 11.659 -4.947 -31.426 1.00 69.38 96 LYS A C 1
ATOM 779 O O . LYS A 1 96 ? 11.713 -5.939 -30.707 1.00 69.38 96 LYS A O 1
ATOM 784 N N . ILE A 1 97 ? 11.280 -3.754 -30.956 1.00 76.12 97 ILE A N 1
ATOM 785 C CA . ILE A 1 97 ? 10.908 -3.499 -29.550 1.00 76.12 97 ILE A CA 1
ATOM 786 C C . ILE A 1 97 ? 9.499 -4.003 -29.229 1.00 76.12 97 ILE A C 1
ATOM 788 O O . ILE A 1 97 ? 9.152 -4.154 -28.059 1.00 76.12 97 ILE A O 1
ATOM 792 N N . ASN A 1 98 ? 8.703 -4.356 -30.242 1.00 82.75 98 ASN A N 1
ATOM 793 C CA . ASN A 1 98 ? 7.361 -4.895 -30.040 1.00 82.75 98 ASN A CA 1
ATOM 794 C C . ASN A 1 98 ? 7.353 -6.121 -29.111 1.00 82.75 98 ASN A C 1
ATOM 796 O O . ASN A 1 98 ? 6.416 -6.291 -28.343 1.00 82.75 98 ASN A O 1
ATOM 800 N N . PHE A 1 99 ? 8.424 -6.924 -29.103 1.00 81.94 99 PHE A N 1
ATOM 801 C CA . PHE A 1 99 ? 8.570 -8.043 -28.170 1.00 81.94 99 PHE A CA 1
ATOM 802 C C . PHE A 1 99 ? 8.488 -7.614 -26.693 1.00 81.94 99 PHE A C 1
ATOM 804 O O . PHE A 1 99 ? 7.861 -8.306 -25.897 1.00 81.94 99 PHE A O 1
ATOM 811 N N . LEU A 1 100 ? 9.058 -6.460 -26.327 1.00 81.75 100 LEU A N 1
ATOM 812 C CA . LEU A 1 100 ? 9.022 -5.938 -24.957 1.00 81.75 100 LEU A CA 1
ATOM 813 C C . LEU A 1 100 ? 7.600 -5.532 -24.553 1.00 81.75 100 LEU A C 1
ATOM 815 O O . LEU A 1 100 ? 7.156 -5.855 -23.453 1.00 81.75 100 LEU A O 1
ATOM 819 N N . PHE A 1 101 ? 6.864 -4.886 -25.459 1.00 82.38 101 PHE A N 1
ATOM 820 C CA . PHE A 1 101 ? 5.456 -4.551 -25.241 1.00 82.38 101 PHE A CA 1
ATOM 821 C C . PHE A 1 101 ? 4.569 -5.797 -25.176 1.00 82.38 101 PHE A C 1
ATOM 823 O O . PHE A 1 101 ? 3.694 -5.872 -24.320 1.00 82.38 101 PHE A O 1
ATOM 830 N N . LEU A 1 102 ? 4.819 -6.795 -26.027 1.00 87.44 102 LEU A N 1
ATOM 831 C CA . LEU A 1 102 ? 4.099 -8.071 -26.019 1.00 87.44 102 LEU A CA 1
ATOM 832 C C . LEU A 1 102 ? 4.336 -8.846 -24.724 1.00 87.44 102 LEU A C 1
ATOM 834 O O . LEU A 1 102 ? 3.386 -9.355 -24.135 1.00 87.44 102 LEU A O 1
ATOM 838 N N . PHE A 1 103 ? 5.586 -8.892 -24.257 1.00 84.44 103 PHE A N 1
ATOM 839 C CA . PHE A 1 103 ? 5.935 -9.491 -22.976 1.00 84.44 103 PHE A CA 1
ATOM 840 C C . PHE A 1 103 ? 5.194 -8.799 -21.830 1.00 84.44 103 PHE A C 1
ATOM 842 O O . PHE A 1 103 ? 4.560 -9.471 -21.023 1.00 84.44 103 PHE A O 1
ATOM 849 N N . LEU A 1 104 ? 5.211 -7.465 -21.795 1.00 82.81 104 LEU A N 1
ATOM 850 C CA . LEU A 1 104 ? 4.574 -6.680 -20.739 1.00 82.81 104 LEU A CA 1
ATOM 851 C C . LEU A 1 104 ? 3.043 -6.791 -20.763 1.00 82.81 104 LEU A C 1
ATOM 853 O O . LEU A 1 104 ? 2.409 -6.908 -19.722 1.00 82.81 104 LEU A O 1
ATOM 857 N N . ASN A 1 105 ? 2.439 -6.813 -21.948 1.00 85.25 105 ASN A N 1
ATOM 858 C CA . ASN A 1 105 ? 1.005 -7.031 -22.093 1.00 85.25 105 ASN A CA 1
ATOM 859 C C . ASN A 1 105 ? 0.605 -8.447 -21.650 1.00 85.25 105 ASN A C 1
ATOM 861 O O . ASN A 1 105 ? -0.392 -8.624 -20.957 1.00 85.25 105 ASN A O 1
ATOM 865 N N . ASN A 1 106 ? 1.406 -9.459 -21.994 1.00 86.31 106 ASN A N 1
ATOM 866 C CA . ASN A 1 106 ? 1.148 -10.832 -21.573 1.00 86.31 106 ASN A CA 1
ATOM 867 C C . ASN A 1 106 ? 1.292 -10.992 -20.049 1.00 86.31 106 ASN A C 1
ATOM 86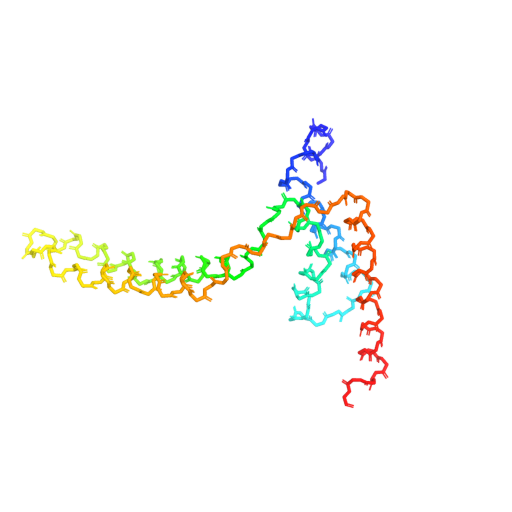9 O O . ASN A 1 106 ? 0.439 -11.610 -19.413 1.00 86.31 106 ASN A O 1
ATOM 873 N N . THR A 1 107 ? 2.309 -10.380 -19.432 1.00 82.50 107 THR A N 1
ATOM 874 C CA . THR A 1 107 ? 2.457 -10.393 -17.968 1.00 82.50 107 THR A CA 1
ATOM 875 C C . THR A 1 107 ? 1.331 -9.631 -17.276 1.00 82.50 107 THR A C 1
ATOM 877 O O . THR A 1 107 ? 0.785 -10.128 -16.298 1.00 82.50 107 THR A O 1
ATOM 880 N N . LEU A 1 108 ? 0.900 -8.481 -17.798 1.00 84.12 108 LEU A N 1
ATOM 881 C CA . LEU A 1 108 ? -0.247 -7.766 -17.237 1.00 84.12 108 LEU A CA 1
ATOM 882 C C . LEU A 1 108 ? -1.538 -8.569 -17.349 1.00 84.12 108 LEU A C 1
ATOM 884 O O . LEU A 1 108 ? -2.254 -8.692 -16.361 1.00 84.12 108 LEU A O 1
ATOM 888 N N . SER A 1 109 ? -1.799 -9.164 -18.513 1.00 84.69 109 SER A N 1
ATOM 889 C CA . SER A 1 109 ? -3.004 -9.966 -18.731 1.00 84.69 109 SER A CA 1
ATOM 890 C C . SER A 1 109 ? -3.033 -11.213 -17.848 1.00 84.69 109 SER A C 1
ATOM 892 O O . SER A 1 109 ? -4.061 -11.526 -17.254 1.00 84.69 109 SER A O 1
ATOM 894 N N . THR A 1 110 ? -1.895 -11.893 -17.676 1.00 81.25 110 THR A N 1
ATOM 895 C CA . THR A 1 110 ? -1.810 -13.058 -16.788 1.00 81.25 110 THR A CA 1
ATOM 896 C C . THR A 1 110 ? -2.051 -12.646 -15.343 1.00 81.25 110 THR A C 1
ATOM 898 O O . THR A 1 110 ? -2.849 -13.283 -14.659 1.00 81.25 110 THR A O 1
ATOM 901 N N . VAL A 1 111 ? -1.467 -11.537 -14.888 1.00 79.69 111 VAL A N 1
ATOM 902 C CA . VAL A 1 111 ? -1.710 -11.050 -13.529 1.00 79.69 111 VAL A CA 1
ATOM 903 C C . VAL A 1 111 ? -3.159 -10.583 -13.339 1.00 79.69 111 VAL A C 1
ATOM 905 O O . VAL A 1 111 ? -3.758 -10.896 -12.316 1.00 79.69 111 VAL A O 1
ATOM 908 N N . GLU A 1 112 ? -3.764 -9.911 -14.316 1.00 76.75 112 GLU A N 1
ATOM 909 C CA . GLU A 1 112 ? -5.169 -9.491 -14.258 1.00 76.75 112 GLU A CA 1
ATOM 910 C C . GLU A 1 112 ? -6.131 -10.689 -14.204 1.00 76.75 112 GLU A C 1
ATOM 912 O O . GLU A 1 112 ? -7.102 -10.657 -13.455 1.00 76.75 112 GLU A O 1
ATOM 917 N N . THR A 1 113 ? -5.837 -11.774 -14.931 1.00 76.81 113 THR A N 1
ATOM 918 C CA . THR A 1 113 ? -6.643 -13.010 -14.887 1.00 76.81 113 THR A CA 1
ATOM 919 C C . THR A 1 113 ? -6.488 -13.795 -13.584 1.00 76.81 113 THR A C 1
ATOM 921 O O . THR A 1 113 ? -7.421 -14.476 -13.164 1.00 76.81 113 THR A O 1
ATOM 924 N N . LEU A 1 114 ? -5.320 -13.706 -12.940 1.00 72.44 114 LEU A N 1
ATOM 925 C CA . LEU A 1 114 ? -5.035 -14.352 -11.656 1.00 72.44 114 LEU A CA 1
ATOM 926 C C . LEU A 1 114 ? -5.586 -13.552 -10.471 1.00 72.44 114 LEU A C 1
ATOM 928 O O . LEU A 1 114 ? -5.856 -14.118 -9.410 1.00 72.44 114 LEU A O 1
ATOM 932 N N . LEU A 1 115 ? -5.752 -12.239 -10.631 1.00 68.00 115 LEU A N 1
ATOM 933 C CA . LEU A 1 115 ? -6.349 -11.390 -9.616 1.00 68.00 115 LEU A CA 1
ATOM 934 C C . LEU A 1 115 ? -7.866 -11.605 -9.588 1.00 68.00 115 LEU A C 1
ATOM 936 O O . LEU A 1 115 ? -8.528 -11.471 -10.619 1.00 68.00 115 LEU A O 1
ATOM 940 N N . PRO A 1 116 ? -8.466 -11.877 -8.415 1.00 60.56 116 PRO A N 1
ATOM 941 C CA . PRO A 1 116 ? -9.912 -11.916 -8.308 1.00 60.56 116 PRO A CA 1
ATOM 942 C C . PRO A 1 116 ? -10.471 -10.563 -8.757 1.00 60.56 116 PRO A C 1
ATOM 944 O O . PRO A 1 116 ? -10.122 -9.500 -8.220 1.00 60.56 116 PRO A O 1
ATOM 947 N N . LYS A 1 117 ? -11.335 -10.621 -9.776 1.00 62.03 117 LYS A N 1
ATOM 948 C CA . LYS A 1 117 ? -12.161 -9.497 -10.216 1.00 62.03 117 LYS A CA 1
ATOM 949 C C . LYS A 1 117 ? -12.793 -8.892 -8.969 1.00 62.03 117 LYS A C 1
ATOM 951 O O . LYS A 1 117 ? -13.285 -9.650 -8.135 1.00 62.03 117 LYS A O 1
ATOM 956 N N . SER A 1 118 ? -12.646 -7.573 -8.827 1.00 57.00 118 SER A N 1
ATOM 957 C CA . SER A 1 118 ? -12.924 -6.791 -7.619 1.00 57.00 118 SER A CA 1
ATOM 958 C C . SER A 1 118 ? -13.886 -7.483 -6.662 1.00 57.00 118 SER A C 1
ATOM 960 O O . SER A 1 118 ? -15.037 -7.746 -6.992 1.00 57.00 118 SER A O 1
ATOM 962 N N . ILE A 1 119 ? -13.401 -7.807 -5.464 1.00 54.97 119 ILE A N 1
ATOM 963 C CA . ILE A 1 119 ? -14.258 -8.325 -4.404 1.00 54.97 119 ILE A CA 1
ATOM 964 C C . ILE A 1 119 ? -15.220 -7.191 -4.035 1.00 54.97 119 ILE A C 1
ATOM 966 O O . ILE A 1 119 ? -14.850 -6.220 -3.370 1.00 54.97 119 ILE A O 1
ATOM 970 N N . ILE A 1 120 ? -16.441 -7.284 -4.569 1.00 56.78 120 ILE A N 1
ATOM 971 C CA . ILE A 1 120 ? -17.536 -6.355 -4.301 1.00 56.78 120 ILE A CA 1
ATOM 972 C C . ILE A 1 120 ? -18.070 -6.722 -2.922 1.00 56.78 120 ILE A C 1
ATOM 974 O O . ILE A 1 120 ? -19.040 -7.463 -2.770 1.00 56.78 120 ILE A O 1
ATOM 978 N N . ILE A 1 121 ? -17.400 -6.219 -1.892 1.00 59.06 121 ILE A N 1
ATOM 979 C CA . ILE A 1 121 ? -17.999 -6.127 -0.567 1.00 59.06 121 ILE A CA 1
ATOM 980 C C . ILE A 1 121 ? -19.025 -5.007 -0.715 1.00 59.06 121 ILE A C 1
ATOM 982 O O . ILE A 1 121 ? -18.664 -3.830 -0.759 1.00 59.06 121 ILE A O 1
ATOM 986 N N . GLY A 1 122 ? -20.291 -5.377 -0.935 1.00 58.31 122 GLY A N 1
ATOM 987 C CA . GLY A 1 122 ? -21.384 -4.413 -1.061 1.00 58.31 122 GLY A CA 1
ATOM 988 C C . GLY A 1 122 ? -21.314 -3.385 0.069 1.00 58.31 122 GLY A C 1
ATOM 989 O O . GLY A 1 122 ? -20.936 -3.744 1.180 1.00 58.31 122 GLY A O 1
ATOM 990 N N . LYS A 1 123 ? -21.621 -2.110 -0.219 1.00 63.50 123 LYS A N 1
ATOM 991 C CA . LYS A 1 123 ? -21.424 -0.992 0.722 1.00 63.50 123 LYS A CA 1
ATOM 992 C C . LYS A 1 123 ? -22.122 -1.288 2.058 1.00 63.50 123 LYS A C 1
ATOM 994 O O . LYS A 1 123 ? -23.354 -1.235 2.099 1.00 63.50 123 LYS A O 1
ATOM 999 N N . PRO A 1 124 ? -21.384 -1.601 3.140 1.00 64.44 124 PRO A N 1
ATOM 1000 C CA . PRO A 1 124 ? -22.006 -1.782 4.439 1.00 64.44 124 PRO A CA 1
ATOM 1001 C C . PRO A 1 124 ? -22.622 -0.453 4.883 1.00 64.44 124 PRO A C 1
ATOM 1003 O O . PRO A 1 124 ? -22.046 0.613 4.660 1.00 64.44 124 PRO A O 1
ATOM 1006 N N . ASN A 1 125 ? -23.790 -0.516 5.528 1.00 76.31 125 ASN A N 1
ATOM 1007 C CA . ASN A 1 125 ? -24.411 0.654 6.151 1.00 76.31 125 ASN A CA 1
ATOM 1008 C C . ASN A 1 125 ? -23.393 1.354 7.076 1.00 76.31 125 ASN A C 1
ATOM 1010 O O . ASN A 1 125 ? -22.557 0.695 7.703 1.00 76.31 125 ASN A O 1
ATOM 1014 N N . ASN A 1 126 ? -23.469 2.679 7.197 1.00 75.62 126 ASN A N 1
ATOM 1015 C CA . ASN A 1 126 ? -22.555 3.478 8.014 1.00 75.62 126 ASN A CA 1
ATOM 1016 C C . ASN A 1 126 ? -22.470 2.947 9.457 1.00 75.62 126 ASN A C 1
ATOM 1018 O O . ASN A 1 126 ? -21.378 2.855 10.010 1.00 75.62 126 ASN A O 1
ATOM 1022 N N . PHE A 1 127 ? -23.589 2.492 10.033 1.00 80.12 127 PHE A N 1
ATOM 1023 C CA . PHE A 1 127 ? -23.618 1.863 11.361 1.00 80.12 127 PHE A CA 1
ATOM 1024 C C . PHE A 1 127 ? -22.826 0.550 11.437 1.00 80.12 127 PHE A C 1
ATOM 1026 O O . PHE A 1 127 ? -22.099 0.318 12.400 1.00 80.12 127 PHE A O 1
ATOM 1033 N N . ILE A 1 128 ? -22.927 -0.290 10.405 1.00 81.81 128 ILE A N 1
ATOM 1034 C CA . ILE A 1 128 ? -22.193 -1.561 10.318 1.00 81.81 128 ILE A CA 1
ATOM 1035 C C . ILE A 1 128 ? -20.696 -1.276 10.178 1.00 81.81 128 ILE A C 1
ATOM 1037 O O . ILE A 1 128 ? -19.880 -1.928 10.818 1.00 81.81 128 ILE A O 1
ATOM 1041 N N . THR A 1 129 ? -20.338 -0.248 9.404 1.00 81.94 129 THR A N 1
ATOM 1042 C CA . THR A 1 129 ? -18.948 0.206 9.258 1.00 81.94 129 THR A CA 1
ATOM 1043 C C . THR A 1 129 ? -18.367 0.631 10.605 1.00 81.94 129 THR A C 1
ATOM 1045 O O . THR A 1 129 ? -17.290 0.175 10.972 1.00 81.94 129 THR A O 1
ATOM 1048 N N . VAL A 1 130 ? -19.090 1.452 11.374 1.00 83.62 130 VAL A N 1
ATOM 1049 C CA . VAL A 1 130 ? -18.651 1.883 12.712 1.00 83.62 130 VAL A CA 1
ATOM 1050 C C . VAL A 1 130 ? -18.501 0.687 13.654 1.00 83.62 130 VAL A C 1
ATOM 1052 O O . VAL A 1 130 ? -17.484 0.575 14.334 1.00 83.62 130 VAL A O 1
ATOM 1055 N N . SER A 1 131 ? -19.459 -0.243 13.652 1.00 83.00 131 SER A N 1
ATOM 1056 C CA . SER A 1 131 ? -19.375 -1.468 14.456 1.00 83.00 131 SER A CA 1
ATOM 1057 C C . SER A 1 131 ? -18.155 -2.321 14.089 1.00 83.00 131 SER A C 1
ATOM 1059 O O . SER A 1 131 ? -17.449 -2.785 14.981 1.00 83.00 131 SER A O 1
ATOM 1061 N N . LEU A 1 132 ? -17.850 -2.464 12.796 1.00 84.44 132 LEU A N 1
ATOM 1062 C CA . LEU A 1 132 ? -16.673 -3.188 12.314 1.00 84.44 132 LEU A CA 1
ATOM 1063 C C . LEU A 1 132 ? -15.359 -2.501 12.707 1.00 84.44 132 LEU A C 1
ATOM 1065 O O . LEU A 1 132 ? -14.406 -3.192 13.057 1.00 84.44 132 LEU A O 1
ATOM 1069 N N . VAL A 1 133 ? -15.300 -1.164 12.692 1.00 84.94 133 VAL A N 1
ATOM 1070 C CA . VAL A 1 133 ? -14.125 -0.421 13.186 1.00 84.94 133 VAL A CA 1
ATOM 1071 C C . VAL A 1 133 ? -13.926 -0.677 14.677 1.00 84.94 133 VAL A C 1
ATOM 1073 O O . VAL A 1 133 ? -12.820 -1.019 15.088 1.00 84.94 133 VAL A O 1
ATOM 1076 N N . ILE A 1 134 ? -14.986 -0.584 15.484 1.00 84.75 134 ILE A N 1
ATOM 1077 C CA . ILE A 1 134 ? -14.912 -0.861 16.927 1.00 84.75 134 ILE A CA 1
ATOM 1078 C C . ILE A 1 134 ? -14.447 -2.302 17.170 1.00 84.75 134 ILE A C 1
ATOM 1080 O O . ILE A 1 134 ? -13.532 -2.530 17.956 1.00 84.75 134 ILE A O 1
ATOM 1084 N N . LEU A 1 135 ? -15.010 -3.268 16.442 1.00 86.88 135 LEU A N 1
ATOM 1085 C CA . LEU A 1 135 ? -14.606 -4.668 16.541 1.00 86.88 135 LEU A CA 1
ATOM 1086 C C . LEU A 1 135 ? -13.133 -4.865 16.150 1.00 86.88 135 LEU A C 1
ATOM 1088 O O . LEU A 1 135 ? -12.417 -5.591 16.833 1.00 86.88 135 LEU A O 1
ATOM 1092 N N . SER A 1 136 ? -12.663 -4.197 15.092 1.00 83.44 136 SER A N 1
ATOM 1093 C CA . SER A 1 136 ? -11.260 -4.260 14.664 1.00 83.44 136 SER A CA 1
ATOM 1094 C C . SER A 1 136 ? -10.295 -3.690 15.709 1.00 83.44 136 SER A C 1
ATOM 1096 O O . SER A 1 136 ? -9.204 -4.230 15.874 1.00 83.44 136 SER A O 1
ATOM 1098 N N . LEU A 1 137 ? -10.708 -2.654 16.450 1.00 84.56 137 LEU A N 1
ATOM 1099 C CA . LEU A 1 137 ? -9.930 -2.078 17.549 1.00 84.56 137 LEU A CA 1
ATOM 1100 C C . LEU A 1 137 ? -9.860 -3.035 18.746 1.00 84.56 137 LEU A C 1
ATOM 1102 O O . LEU A 1 137 ? -8.765 -3.299 19.232 1.00 84.56 137 LEU A O 1
ATOM 1106 N N . ILE A 1 138 ? -10.990 -3.623 19.155 1.00 85.56 138 ILE A N 1
ATOM 1107 C CA . ILE A 1 138 ? -11.047 -4.596 20.264 1.00 85.56 138 ILE A CA 1
ATOM 1108 C C . ILE A 1 138 ? -10.217 -5.851 19.940 1.00 85.56 138 ILE A C 1
ATOM 1110 O O . ILE A 1 138 ? -9.466 -6.358 20.774 1.00 85.56 138 ILE A O 1
ATOM 1114 N N . LEU A 1 139 ? -10.318 -6.361 18.708 1.00 83.44 139 LEU A N 1
ATOM 1115 C CA . LEU A 1 139 ? -9.517 -7.502 18.253 1.00 83.44 139 LEU A CA 1
ATOM 1116 C C . LEU A 1 139 ? -8.018 -7.186 18.268 1.00 83.44 139 LEU A C 1
ATOM 1118 O O . LEU A 1 139 ? -7.210 -8.052 18.590 1.00 83.44 139 LEU A O 1
ATOM 1122 N N . LEU A 1 140 ? -7.638 -5.955 17.930 1.00 83.62 140 LEU A N 1
ATOM 1123 C CA . LEU A 1 140 ? -6.245 -5.539 17.967 1.00 83.62 140 LEU A CA 1
ATOM 1124 C C . LEU A 1 140 ? -5.721 -5.433 19.404 1.00 83.62 140 LEU A C 1
ATOM 1126 O O . LEU A 1 140 ? -4.630 -5.919 19.680 1.00 83.62 140 LEU A O 1
ATOM 1130 N N . GLU A 1 141 ? -6.497 -4.843 20.311 1.00 82.06 141 GLU A N 1
ATOM 1131 C CA . GLU A 1 141 ? -6.144 -4.725 21.729 1.00 82.06 141 GLU A CA 1
ATOM 1132 C C . GLU A 1 141 ? -5.929 -6.108 22.357 1.00 82.06 141 GLU A C 1
ATOM 1134 O O . GLU A 1 141 ? -4.847 -6.391 22.866 1.00 82.06 141 GLU A O 1
ATOM 1139 N N . THR A 1 142 ? -6.880 -7.028 22.163 1.00 81.38 142 THR A N 1
ATOM 1140 C CA . THR A 1 142 ? -6.759 -8.419 22.640 1.00 81.38 142 THR A CA 1
ATOM 1141 C C . THR A 1 142 ? -5.596 -9.188 22.001 1.00 81.38 142 THR A C 1
ATOM 1143 O O . THR A 1 142 ? -4.977 -10.038 22.645 1.00 81.38 142 THR A O 1
ATOM 1146 N N . TYR A 1 143 ? -5.267 -8.919 20.732 1.00 78.88 143 TYR A N 1
ATOM 1147 C CA . TYR A 1 143 ? -4.119 -9.539 20.067 1.00 78.88 143 TYR A CA 1
ATOM 1148 C C . TYR A 1 143 ? -2.787 -9.002 20.603 1.00 78.88 143 TYR A C 1
ATOM 1150 O O . TYR A 1 143 ? -1.841 -9.768 20.786 1.00 78.88 143 TYR A O 1
ATOM 1158 N N . ILE A 1 144 ? -2.707 -7.699 20.879 1.00 73.50 144 ILE A N 1
ATOM 1159 C CA . ILE A 1 144 ? -1.501 -7.076 21.426 1.00 73.50 144 ILE A CA 1
ATOM 1160 C C . ILE A 1 144 ? -1.281 -7.496 22.880 1.00 73.50 144 ILE A C 1
ATOM 1162 O O . ILE A 1 144 ? -0.150 -7.838 23.220 1.00 73.50 144 ILE A O 1
ATOM 1166 N N . GLU A 1 145 ? -2.332 -7.569 23.700 1.00 74.69 145 GLU A N 1
ATOM 1167 C CA . GLU A 1 145 ? -2.259 -8.131 25.057 1.00 74.69 145 GLU A CA 1
ATOM 1168 C C . GLU A 1 145 ? -1.701 -9.559 25.042 1.00 74.69 145 GLU A C 1
ATOM 1170 O O . GLU A 1 145 ? -0.731 -9.849 25.738 1.00 74.69 145 GLU A O 1
ATOM 1175 N N . LYS A 1 146 ? -2.203 -10.432 24.157 1.00 73.81 146 LYS A N 1
ATOM 1176 C CA . LYS A 1 146 ? -1.687 -11.807 24.018 1.00 73.81 146 LYS A CA 1
ATOM 1177 C C . LYS A 1 146 ? -0.218 -11.891 23.602 1.00 73.81 146 LYS A C 1
ATOM 1179 O O . LYS A 1 146 ? 0.472 -12.829 24.001 1.00 73.81 146 LYS A O 1
ATOM 1184 N N . ILE A 1 147 ? 0.261 -10.950 22.787 1.00 68.62 147 ILE A N 1
ATOM 1185 C CA . ILE A 1 147 ? 1.678 -10.875 22.403 1.00 68.62 147 ILE A CA 1
ATOM 1186 C C . ILE A 1 147 ? 2.541 -10.428 23.590 1.00 68.62 147 ILE A C 1
ATOM 1188 O O . ILE A 1 147 ? 3.662 -10.915 23.740 1.00 68.62 147 ILE A O 1
ATOM 1192 N N . ILE A 1 148 ? 2.041 -9.506 24.415 1.00 65.06 148 ILE A N 1
ATOM 1193 C CA . ILE A 1 148 ? 2.756 -8.969 25.580 1.00 65.06 148 ILE A CA 1
ATOM 1194 C C . ILE A 1 148 ? 2.807 -9.998 26.719 1.00 65.06 148 ILE A C 1
ATOM 1196 O O . ILE A 1 148 ? 3.866 -10.167 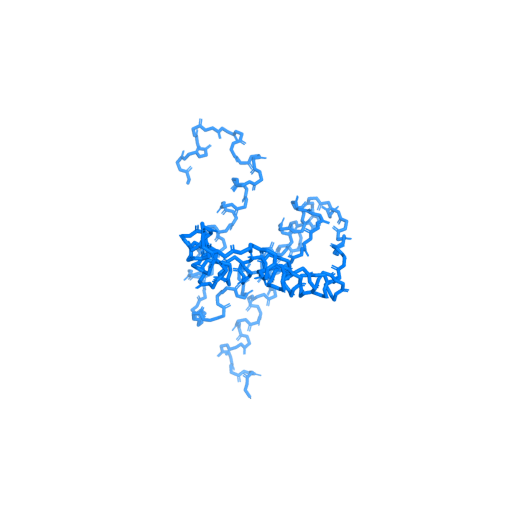27.319 1.00 65.06 148 ILE A O 1
ATOM 1200 N N . ASP A 1 149 ? 1.728 -10.752 26.946 1.00 67.19 149 ASP A N 1
ATOM 1201 C CA . ASP A 1 149 ? 1.649 -11.813 27.965 1.00 67.19 149 ASP A CA 1
ATOM 1202 C C . ASP A 1 149 ? 2.445 -13.084 27.609 1.00 67.19 149 ASP A C 1
ATOM 1204 O O . ASP A 1 149 ? 2.419 -14.075 28.341 1.00 67.19 149 ASP A O 1
ATOM 1208 N N . GLY A 1 150 ? 3.174 -13.085 26.488 1.00 56.72 150 GLY A N 1
ATOM 1209 C CA . GLY A 1 150 ? 4.079 -14.175 26.120 1.00 56.72 150 GLY A CA 1
ATOM 1210 C C . GLY A 1 150 ? 3.380 -15.490 25.762 1.00 56.72 150 GLY A C 1
ATOM 1211 O O . GLY A 1 150 ? 4.046 -16.515 25.671 1.00 56.72 150 GLY A O 1
ATOM 1212 N N . GLN A 1 151 ? 2.064 -15.485 25.523 1.00 52.62 151 GLN A N 1
ATOM 1213 C CA . GLN A 1 151 ? 1.302 -16.692 25.164 1.00 52.62 151 GLN A CA 1
ATOM 1214 C C . GLN A 1 151 ? 1.350 -17.040 23.668 1.00 52.62 151 GLN A C 1
ATOM 1216 O O . GLN A 1 151 ? 0.686 -17.975 23.222 1.00 52.62 151 GLN A O 1
ATOM 1221 N N . VAL A 1 152 ? 2.125 -16.291 22.879 1.00 53.06 152 VAL A N 1
ATOM 1222 C CA . VAL A 1 152 ? 2.346 -16.543 21.449 1.00 53.06 152 VAL A CA 1
ATOM 1223 C C . VAL A 1 152 ? 3.847 -16.684 21.186 1.00 53.06 152 VAL A C 1
ATOM 1225 O O . VAL A 1 152 ? 4.435 -15.891 20.456 1.00 53.06 152 VAL A O 1
ATOM 1228 N N . PHE A 1 153 ? 4.462 -17.677 21.828 1.00 44.81 153 PHE A N 1
ATOM 1229 C CA . PHE A 1 153 ? 5.663 -18.374 21.364 1.00 44.81 153 PHE A CA 1
ATOM 1230 C C . PHE A 1 153 ? 5.575 -19.844 21.768 1.00 44.81 153 PHE A C 1
ATOM 1232 O O . PHE A 1 153 ? 5.207 -20.108 22.933 1.00 44.81 153 PHE A O 1
#

Sequence (153 aa):
MIHAFIHPNYLLSIGGLLSYSYAFVIIYLNQHFSLKSWLKPIAISFIMLPILTSQFSQFQLFSVLLTALLSYLFQCIILPILSFVFLLSPFINLSKINFLFLFLNNTLSTVETLLPKSIIIGKPNNFITVSLVILSLILLETYIEKIIDGQVF

Organism: NCBI:txid764291